Protein AF-A0A8J6YA92-F1 (afdb_monomer_lite)

pLDDT: mean 77.3, std 14.04, range [45.19, 94.75]

Secondary structure (DSSP, 8-state):
---HHHHHHHHHHHHSPPTT-S--HHHHHHHHH-S-SS--EEE--SEEEEEES-EE-SSEEEPPP--HHHHHHHTTTTSEES-HHHHHH----TTT-----HHHHHHSPPEE-SPPPHHHHHHHHHHHHSPPS--EEEEEPPPPP---S-----HHHHHHHHHT----

Structure (mmCIF, N/CA/C/O backbone):
data_AF-A0A8J6YA92-F1
#
_entry.id   AF-A0A8J6YA92-F1
#
loop_
_atom_site.group_PDB
_atom_site.id
_atom_site.type_symbol
_atom_site.label_atom_id
_atom_site.label_alt_id
_atom_site.label_comp_id
_atom_site.label_asym_id
_atom_site.label_entity_id
_atom_site.label_seq_id
_atom_site.pdbx_PDB_ins_code
_atom_site.Cartn_x
_atom_site.Cartn_y
_atom_site.Cartn_z
_atom_site.occupancy
_atom_site.B_iso_or_equiv
_atom_site.auth_seq_id
_atom_site.auth_comp_id
_atom_site.auth_asym_id
_atom_site.auth_atom_id
_atom_site.pdbx_PDB_model_num
ATOM 1 N N . VAL A 1 1 ? 24.224 -5.985 -24.216 1.00 49.81 1 VAL A N 1
ATOM 2 C CA . VAL A 1 1 ? 23.454 -4.829 -23.710 1.00 49.81 1 VAL A CA 1
ATOM 3 C C . VAL A 1 1 ? 22.036 -5.062 -24.181 1.00 49.81 1 VAL A C 1
ATOM 5 O O . VAL A 1 1 ? 21.834 -5.013 -25.389 1.00 49.81 1 VAL A O 1
ATOM 8 N N . ALA A 1 2 ? 21.135 -5.472 -23.286 1.00 57.19 2 ALA A N 1
ATOM 9 C CA . ALA A 1 2 ? 19.715 -5.589 -23.623 1.00 57.19 2 ALA A CA 1
ATOM 10 C C . ALA A 1 2 ? 19.209 -4.217 -24.084 1.00 57.19 2 ALA A C 1
ATOM 12 O O . ALA A 1 2 ? 19.719 -3.189 -23.610 1.00 57.19 2 ALA A O 1
ATOM 13 N N . ARG A 1 3 ? 18.281 -4.173 -25.043 1.00 74.38 3 ARG A N 1
ATOM 14 C CA . ARG A 1 3 ? 17.648 -2.896 -25.370 1.00 74.38 3 ARG A CA 1
ATOM 15 C C . ARG A 1 3 ? 16.793 -2.480 -24.179 1.00 74.38 3 ARG A C 1
ATOM 17 O O . ARG A 1 3 ? 16.288 -3.313 -23.439 1.00 74.38 3 ARG A O 1
ATOM 24 N N . VAL A 1 4 ? 16.668 -1.170 -23.981 1.00 67.38 4 VAL A N 1
ATOM 25 C CA . VAL A 1 4 ? 15.825 -0.612 -22.911 1.00 67.38 4 VAL A CA 1
ATOM 26 C C . VAL A 1 4 ? 14.372 -1.068 -23.068 1.00 67.38 4 VAL A C 1
ATOM 28 O O . VAL A 1 4 ? 13.695 -1.241 -22.069 1.00 67.38 4 VAL A O 1
ATOM 31 N N . GLU A 1 5 ? 13.936 -1.286 -24.309 1.00 69.00 5 GLU A N 1
ATOM 32 C CA . GLU A 1 5 ? 12.648 -1.889 -24.665 1.00 69.00 5 GLU A CA 1
ATOM 33 C C . GLU A 1 5 ? 12.523 -3.308 -24.095 1.00 69.00 5 GLU A C 1
ATOM 35 O O . GLU A 1 5 ? 11.693 -3.514 -23.222 1.00 69.00 5 GLU A O 1
ATOM 40 N N . ASP A 1 6 ? 13.439 -4.220 -24.451 1.00 75.69 6 ASP A N 1
ATOM 41 C CA . ASP A 1 6 ? 13.448 -5.599 -23.933 1.00 75.69 6 ASP A CA 1
ATOM 42 C C . ASP A 1 6 ? 13.418 -5.646 -22.390 1.00 75.69 6 ASP A C 1
ATOM 44 O O . ASP A 1 6 ? 12.681 -6.422 -21.792 1.00 75.69 6 ASP A O 1
ATOM 48 N N . ALA A 1 7 ? 14.203 -4.785 -21.732 1.00 75.00 7 ALA A N 1
ATOM 49 C CA . ALA A 1 7 ? 14.251 -4.726 -20.272 1.00 75.00 7 ALA A CA 1
ATOM 50 C C . ALA A 1 7 ? 12.969 -4.143 -19.651 1.00 75.00 7 ALA A C 1
ATOM 52 O O . ALA A 1 7 ? 12.577 -4.553 -18.562 1.00 75.00 7 ALA A O 1
ATOM 53 N N . ALA A 1 8 ? 12.324 -3.177 -20.308 1.00 72.44 8 ALA A N 1
ATOM 54 C CA . ALA A 1 8 ? 11.057 -2.620 -19.843 1.00 72.44 8 ALA A CA 1
ATOM 55 C C . ALA A 1 8 ? 9.917 -3.632 -20.005 1.00 72.44 8 ALA A C 1
ATOM 57 O O . ALA A 1 8 ? 9.098 -3.757 -19.097 1.00 72.44 8 ALA A O 1
ATOM 58 N N . ASP A 1 9 ? 9.913 -4.383 -21.106 1.00 75.19 9 ASP A N 1
ATOM 59 C CA . ASP A 1 9 ? 8.942 -5.445 -21.370 1.00 75.19 9 ASP A CA 1
ATOM 60 C C . ASP A 1 9 ? 9.066 -6.579 -20.347 1.00 75.19 9 ASP A C 1
ATOM 62 O O . ASP A 1 9 ? 8.055 -7.035 -19.819 1.00 75.19 9 ASP A O 1
ATOM 66 N N . GLU A 1 10 ? 10.288 -6.997 -19.998 1.00 80.19 10 GLU A N 1
ATOM 67 C CA . GLU A 1 10 ? 10.516 -8.010 -18.957 1.00 80.19 10 GLU A CA 1
ATOM 68 C C . GLU A 1 10 ? 9.977 -7.570 -17.586 1.00 80.19 10 GLU A C 1
ATOM 70 O O . GLU A 1 10 ? 9.350 -8.363 -16.881 1.00 80.19 10 GLU A O 1
ATOM 75 N N . VAL A 1 11 ? 10.185 -6.304 -17.205 1.00 77.69 11 VAL A N 1
ATOM 76 C CA . VAL A 1 11 ? 9.666 -5.775 -15.932 1.00 77.69 11 VAL A CA 1
ATOM 77 C C . VAL A 1 11 ? 8.147 -5.631 -15.983 1.00 77.69 11 VAL A C 1
ATOM 79 O O . VAL A 1 11 ? 7.474 -6.018 -15.031 1.00 77.69 11 VAL A O 1
ATOM 82 N N . ALA A 1 12 ? 7.590 -5.113 -17.080 1.00 74.94 12 ALA A N 1
ATOM 83 C CA . ALA A 1 12 ? 6.145 -5.006 -17.252 1.00 74.94 12 ALA A CA 1
ATOM 84 C C . ALA A 1 12 ? 5.481 -6.387 -17.182 1.00 74.94 12 ALA A C 1
ATOM 86 O O . ALA A 1 12 ? 4.493 -6.553 -16.473 1.00 74.94 12 ALA A O 1
ATOM 87 N N . PHE A 1 13 ? 6.069 -7.393 -17.832 1.00 76.94 13 PHE A N 1
ATOM 88 C CA . PHE A 1 13 ? 5.603 -8.774 -17.770 1.00 76.94 13 PHE A CA 1
ATOM 89 C C . PHE A 1 13 ? 5.623 -9.330 -16.341 1.00 76.94 13 PHE A C 1
ATOM 91 O O . PHE A 1 13 ? 4.665 -9.965 -15.926 1.00 76.94 13 PHE A O 1
ATOM 98 N N . ALA A 1 14 ? 6.667 -9.047 -15.557 1.00 78.25 14 ALA A N 1
ATOM 99 C CA . ALA A 1 14 ? 6.737 -9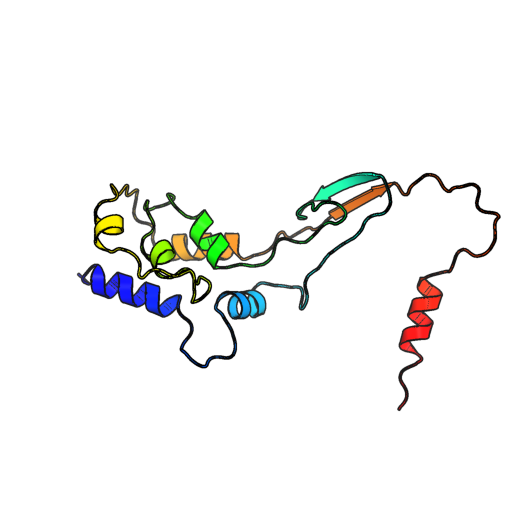.482 -14.160 1.00 78.25 14 ALA A CA 1
ATOM 100 C C . ALA A 1 14 ? 5.692 -8.810 -13.243 1.00 78.25 14 ALA A C 1
ATOM 102 O O . ALA A 1 14 ? 5.370 -9.353 -12.186 1.00 78.25 14 ALA A O 1
ATOM 103 N N . LEU A 1 15 ? 5.195 -7.626 -13.614 1.00 76.56 15 LEU A N 1
ATOM 104 C CA . LEU A 1 15 ? 4.186 -6.878 -12.856 1.00 76.56 15 LEU A CA 1
ATOM 105 C C . LEU A 1 15 ? 2.749 -7.164 -13.308 1.00 76.56 15 LEU A C 1
ATOM 107 O O . LEU A 1 15 ? 1.808 -6.895 -12.558 1.00 76.56 15 LEU A O 1
ATOM 111 N N . MET A 1 16 ? 2.571 -7.688 -14.518 1.00 75.19 16 MET A N 1
ATOM 112 C CA . MET A 1 16 ? 1.276 -8.126 -15.021 1.00 75.19 16 MET A CA 1
ATOM 113 C C . MET A 1 16 ? 0.988 -9.548 -14.546 1.00 75.19 16 MET A C 1
ATOM 115 O O . MET A 1 16 ? 1.868 -10.403 -14.502 1.00 75.19 16 MET A O 1
ATOM 119 N N . VAL A 1 17 ? -0.266 -9.798 -14.178 1.00 72.31 17 VAL A N 1
ATOM 120 C CA . VAL A 1 17 ? -0.755 -11.164 -13.989 1.00 72.31 17 VAL A CA 1
ATOM 121 C C . VAL A 1 17 ? -1.463 -11.572 -15.277 1.00 72.31 17 VAL A C 1
ATOM 123 O O . VAL A 1 17 ? -2.194 -10.759 -15.839 1.00 72.31 17 VAL A O 1
ATOM 126 N N . ASP A 1 18 ? -1.217 -12.797 -15.747 1.00 70.19 18 ASP A N 1
ATOM 127 C CA . ASP A 1 18 ? -1.786 -13.311 -16.994 1.00 70.19 18 ASP A CA 1
ATOM 128 C C . ASP A 1 18 ? -3.322 -13.221 -17.014 1.00 70.19 18 ASP A C 1
ATOM 130 O O . ASP A 1 18 ? -4.008 -13.477 -16.017 1.00 70.19 18 ASP A O 1
ATOM 134 N N . ASP A 1 19 ? -3.871 -12.908 -18.190 1.00 55.81 19 ASP A N 1
ATOM 135 C CA . ASP A 1 19 ? -5.313 -12.871 -18.414 1.00 55.81 19 ASP A CA 1
ATOM 136 C C . ASP A 1 19 ? -5.953 -14.228 -18.070 1.00 55.81 19 ASP A C 1
ATOM 138 O O . ASP A 1 19 ? -5.624 -15.268 -18.648 1.00 55.81 19 ASP A O 1
ATOM 142 N N . GLY A 1 20 ? -6.920 -14.214 -17.151 1.00 60.34 20 GLY A N 1
ATOM 143 C CA . GLY A 1 20 ? -7.648 -15.410 -16.713 1.00 60.34 20 GLY A CA 1
ATOM 144 C C . GLY A 1 20 ? -7.163 -16.021 -15.397 1.00 60.34 20 GLY A C 1
ATOM 145 O O . GLY A 1 20 ? -7.786 -16.972 -14.917 1.00 60.34 20 GLY A O 1
ATOM 146 N N . GLU A 1 21 ? -6.119 -15.468 -14.782 1.00 70.19 21 GLU A N 1
ATOM 147 C CA . GLU A 1 21 ? -5.777 -15.761 -13.391 1.00 70.19 21 GLU A CA 1
ATOM 148 C C . GLU A 1 21 ? -6.833 -15.204 -12.425 1.00 70.19 21 GLU A C 1
ATOM 150 O O . GLU A 1 21 ? -7.441 -14.155 -12.643 1.00 70.19 21 GLU A O 1
ATOM 155 N N . ALA A 1 22 ? -7.063 -15.924 -11.325 1.00 73.25 22 ALA A N 1
ATOM 156 C CA . ALA A 1 22 ? -8.083 -15.559 -10.337 1.00 73.25 22 ALA A CA 1
ATOM 157 C C . ALA A 1 22 ? -7.636 -14.445 -9.376 1.00 73.25 22 ALA A C 1
ATOM 159 O O . ALA A 1 22 ? -8.437 -13.999 -8.554 1.00 73.25 22 ALA A O 1
ATOM 160 N N . PHE A 1 23 ? -6.366 -14.038 -9.445 1.00 74.75 23 PHE A N 1
ATOM 161 C CA . PHE A 1 23 ? -5.741 -13.132 -8.490 1.00 74.75 23 PHE A CA 1
ATOM 162 C C . PHE A 1 23 ? -4.983 -12.016 -9.204 1.00 74.75 23 PHE A C 1
ATOM 164 O O . PHE A 1 23 ? -4.183 -12.256 -10.096 1.00 74.75 23 PHE A O 1
ATOM 171 N N . SER A 1 24 ? -5.179 -10.787 -8.753 1.00 81.81 24 SER A N 1
ATOM 172 C CA . SER A 1 24 ? -4.355 -9.626 -9.081 1.00 81.81 24 SER A CA 1
ATOM 173 C C . SER A 1 24 ? -2.995 -9.663 -8.368 1.00 81.81 24 SER A C 1
ATOM 175 O O . SER A 1 24 ? -2.819 -10.351 -7.359 1.00 81.81 24 SER A O 1
ATOM 177 N N . LEU A 1 25 ? -2.039 -8.838 -8.821 1.00 83.94 25 LEU A N 1
ATOM 178 C CA . LEU A 1 25 ? -0.736 -8.672 -8.157 1.00 83.94 25 LEU A CA 1
ATOM 179 C C . LEU A 1 25 ? -0.888 -8.325 -6.667 1.00 83.94 25 LEU A C 1
ATOM 181 O O . LEU A 1 25 ? -0.174 -8.863 -5.821 1.00 83.94 25 LEU A O 1
ATOM 185 N N . ASN A 1 26 ? -1.850 -7.466 -6.324 1.00 85.31 26 ASN A N 1
ATOM 186 C CA . ASN A 1 26 ? -2.120 -7.102 -4.934 1.00 85.31 26 ASN A CA 1
ATOM 187 C C . ASN A 1 26 ? -2.661 -8.285 -4.120 1.00 85.31 26 ASN A C 1
ATOM 189 O O . ASN A 1 26 ? -2.321 -8.420 -2.947 1.00 85.31 26 ASN A O 1
ATOM 193 N N . GLU A 1 27 ? -3.464 -9.166 -4.714 1.00 84.81 27 GLU A N 1
ATOM 194 C CA . GLU A 1 27 ? -3.951 -10.371 -4.034 1.00 84.81 27 GLU A CA 1
ATOM 195 C C . GLU A 1 27 ? -2.834 -11.389 -3.813 1.00 84.81 27 GLU A C 1
ATOM 197 O O . GLU A 1 27 ? -2.687 -11.878 -2.693 1.00 84.81 27 GLU A O 1
ATOM 202 N N . LEU A 1 28 ? -1.986 -11.630 -4.81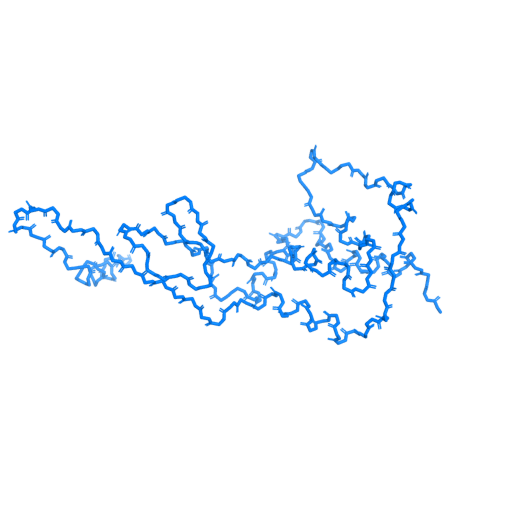9 1.00 86.88 28 LEU A N 1
ATOM 203 C CA . LEU A 1 28 ? -0.791 -12.470 -4.671 1.00 86.88 28 LEU A CA 1
ATOM 204 C C . LEU A 1 28 ? 0.138 -11.934 -3.579 1.00 86.88 28 LEU A C 1
ATOM 206 O O . LEU A 1 28 ? 0.613 -12.679 -2.725 1.00 86.88 28 LEU A O 1
ATOM 210 N N . THR A 1 29 ? 0.346 -10.621 -3.564 1.00 87.75 29 THR A N 1
ATOM 211 C CA . THR A 1 29 ? 1.200 -9.967 -2.573 1.00 87.75 29 THR A CA 1
ATOM 212 C C . THR A 1 29 ? 0.614 -10.087 -1.165 1.00 87.75 29 THR A C 1
ATOM 214 O O . THR A 1 29 ? 1.338 -10.388 -0.215 1.00 87.75 29 THR A O 1
ATOM 217 N N . ARG A 1 30 ? -0.706 -9.935 -1.012 1.00 87.94 30 ARG A N 1
ATOM 218 C CA . ARG A 1 30 ? -1.389 -10.140 0.272 1.00 87.94 30 ARG A CA 1
ATOM 219 C C . ARG A 1 30 ? -1.271 -11.578 0.767 1.00 87.94 30 ARG A C 1
ATOM 221 O O . ARG A 1 30 ? -1.055 -11.767 1.955 1.00 87.94 30 ARG A O 1
ATOM 228 N N . LEU A 1 31 ? -1.339 -12.582 -0.108 1.00 87.38 31 LEU A N 1
ATOM 229 C CA . LEU A 1 31 ? -1.160 -13.984 0.299 1.00 87.38 31 LEU A CA 1
ATOM 230 C C . LEU A 1 31 ? 0.204 -14.252 0.956 1.00 87.38 31 LEU A C 1
ATOM 232 O O . LEU A 1 31 ? 0.309 -15.156 1.782 1.00 87.38 31 LEU A O 1
ATOM 236 N N . VAL A 1 32 ? 1.234 -13.486 0.589 1.00 88.94 32 VAL A N 1
ATOM 237 C CA . VAL A 1 32 ? 2.600 -13.667 1.103 1.00 88.94 32 VAL A CA 1
ATOM 238 C C . VAL A 1 32 ? 2.893 -12.760 2.296 1.00 88.94 32 VAL A C 1
ATOM 240 O O . VAL A 1 32 ? 3.477 -13.214 3.279 1.00 88.94 32 VAL A O 1
ATOM 243 N N . TYR A 1 33 ? 2.512 -11.484 2.216 1.00 89.44 33 TYR A N 1
ATOM 244 C CA . TYR A 1 33 ? 2.955 -10.456 3.162 1.00 89.44 33 TYR A CA 1
ATOM 245 C C . TYR A 1 33 ? 1.869 -9.982 4.128 1.00 89.44 33 TYR A C 1
ATOM 247 O O . TYR A 1 33 ? 2.188 -9.295 5.098 1.00 89.44 33 TYR A O 1
ATOM 255 N N . ASP A 1 34 ? 0.598 -10.318 3.898 1.00 88.00 34 ASP A N 1
ATOM 256 C CA . ASP A 1 34 ? -0.480 -9.935 4.802 1.00 88.00 34 ASP A CA 1
ATOM 257 C C . ASP A 1 34 ? -0.670 -10.997 5.904 1.00 88.00 34 ASP A C 1
ATOM 259 O O . ASP A 1 34 ? -1.168 -12.088 5.623 1.00 88.00 34 ASP A O 1
ATOM 263 N N . PRO A 1 35 ? -0.327 -10.712 7.177 1.00 85.81 35 PRO A N 1
ATOM 264 C CA . PRO A 1 35 ? -0.539 -11.662 8.266 1.00 85.81 35 PRO A CA 1
ATOM 265 C C . PRO A 1 35 ? -2.021 -11.819 8.630 1.00 85.81 35 PRO A C 1
ATOM 267 O O . PRO A 1 35 ? -2.365 -12.700 9.419 1.00 85.81 35 PRO A O 1
ATOM 270 N N . PHE A 1 36 ? -2.904 -10.969 8.093 1.00 82.56 36 PHE A N 1
ATOM 271 C CA . PHE A 1 36 ? -4.335 -11.025 8.348 1.00 82.56 36 PHE A CA 1
ATOM 272 C C . PHE A 1 36 ? -5.087 -11.513 7.103 1.00 82.56 36 PHE A C 1
ATOM 274 O O . PHE A 1 36 ? -5.007 -10.892 6.044 1.00 82.56 36 PHE A O 1
ATOM 281 N N . PRO A 1 37 ? -5.916 -12.566 7.221 1.00 73.50 37 PRO A N 1
ATOM 282 C CA . PRO A 1 37 ? -6.683 -13.089 6.089 1.00 73.50 37 PRO A CA 1
ATOM 283 C C . PRO A 1 37 ? -7.813 -12.144 5.639 1.00 73.50 37 PRO A C 1
ATOM 285 O O . PRO A 1 37 ? -8.410 -12.341 4.583 1.00 73.50 37 PRO A O 1
ATOM 288 N N . ALA A 1 38 ? -8.125 -11.114 6.432 1.00 81.88 38 ALA A N 1
ATOM 289 C CA . ALA A 1 38 ? -9.176 -10.140 6.173 1.00 81.88 38 ALA A CA 1
ATOM 290 C C . ALA A 1 38 ? -8.735 -8.724 6.572 1.00 81.88 38 ALA A C 1
ATOM 292 O O . ALA A 1 38 ? -7.775 -8.534 7.322 1.00 81.88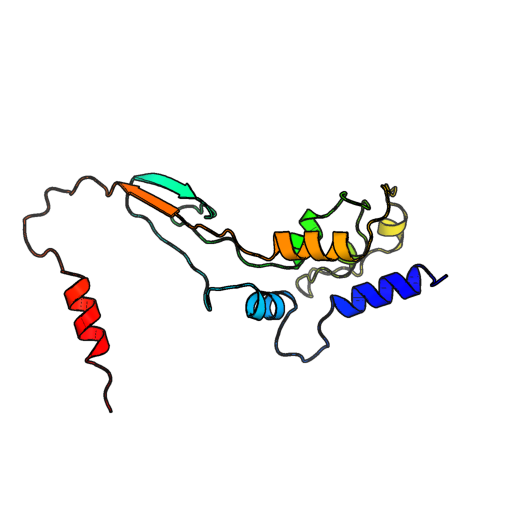 38 ALA A O 1
ATOM 293 N N . ARG A 1 39 ? -9.457 -7.713 6.073 1.00 83.44 39 ARG A N 1
ATOM 294 C CA . ARG A 1 39 ? -9.233 -6.316 6.469 1.00 83.44 39 ARG A CA 1
ATOM 295 C C . ARG A 1 39 ? -9.543 -6.132 7.955 1.00 83.44 39 ARG A C 1
ATOM 297 O O . ARG A 1 39 ? -10.559 -6.625 8.439 1.00 83.44 39 ARG A O 1
ATOM 304 N N . LEU A 1 40 ? -8.671 -5.406 8.653 1.00 86.69 40 LEU A N 1
ATOM 305 C CA . LEU A 1 40 ? -8.833 -5.068 10.065 1.00 86.69 40 LEU A CA 1
ATOM 306 C C . LEU A 1 40 ? -9.264 -3.607 10.190 1.00 86.69 40 LEU A C 1
ATOM 308 O O . LEU A 1 40 ? -8.471 -2.698 9.934 1.00 86.69 40 LEU A O 1
ATOM 312 N N . THR A 1 41 ? -10.503 -3.412 10.629 1.00 91.38 41 THR A N 1
ATOM 313 C CA . THR A 1 41 ? -11.106 -2.103 10.888 1.00 91.38 41 THR A CA 1
ATOM 314 C C . THR A 1 41 ? -11.627 -2.073 12.320 1.00 91.38 41 THR A C 1
ATOM 316 O O . THR A 1 41 ? -12.319 -2.994 12.747 1.00 91.38 41 THR A O 1
ATOM 319 N N . ILE A 1 42 ? -11.299 -1.019 13.063 1.00 91.69 42 ILE A N 1
ATOM 320 C CA . ILE A 1 42 ? -11.696 -0.837 14.459 1.00 91.69 42 ILE A CA 1
ATOM 321 C C . ILE A 1 42 ? -12.498 0.456 14.565 1.00 91.69 42 ILE A C 1
ATOM 323 O O . ILE A 1 42 ? -11.964 1.542 14.348 1.00 91.69 42 ILE A O 1
ATOM 327 N N . ALA A 1 43 ? -13.776 0.341 14.914 1.00 92.81 43 ALA A N 1
ATOM 328 C CA . ALA A 1 43 ? -14.582 1.481 15.329 1.00 92.81 43 ALA A CA 1
ATOM 329 C C . ALA A 1 43 ? -14.355 1.732 16.824 1.00 92.81 43 ALA A C 1
ATOM 331 O O . ALA A 1 43 ? -14.364 0.791 17.621 1.00 92.81 43 ALA A O 1
ATOM 332 N N . VAL A 1 44 ? -14.134 2.990 17.202 1.00 89.19 44 VAL A N 1
ATOM 333 C CA . VAL A 1 44 ? -13.893 3.370 18.597 1.00 89.19 44 VAL A CA 1
ATOM 334 C C . VAL A 1 44 ? -14.965 4.340 19.052 1.00 89.19 44 VAL A C 1
ATOM 336 O O . VAL A 1 44 ? -15.059 5.458 18.555 1.00 89.19 44 VAL A O 1
ATOM 339 N N . GLU A 1 45 ? -15.716 3.938 20.070 1.00 86.94 45 GLU A N 1
ATOM 340 C CA . GLU A 1 45 ? -16.583 4.846 20.807 1.00 86.94 45 GLU A CA 1
ATOM 341 C C . GLU A 1 45 ? -15.785 5.506 21.936 1.00 86.94 45 GLU A C 1
ATOM 343 O O . GLU A 1 45 ? -15.375 4.860 22.906 1.00 86.94 45 GLU A O 1
ATOM 348 N N . GLY A 1 46 ? -15.544 6.812 21.811 1.00 87.12 46 GLY A N 1
ATOM 349 C CA . GLY A 1 46 ? -14.849 7.609 22.818 1.00 87.12 46 GLY A CA 1
ATOM 350 C C . GLY A 1 46 ? -13.679 8.411 22.260 1.00 87.12 46 GLY A C 1
ATOM 351 O O . GLY A 1 46 ? -13.577 8.666 21.064 1.00 87.12 46 GLY A O 1
ATOM 352 N N . GLN A 1 47 ? -12.796 8.856 23.151 1.00 90.62 47 GLN A N 1
ATOM 353 C CA . GLN A 1 47 ? -11.642 9.667 22.780 1.00 90.62 47 GLN A CA 1
ATOM 354 C C . GLN A 1 47 ? -10.420 8.780 22.551 1.00 90.62 47 GLN A C 1
ATOM 356 O O . GLN A 1 47 ? -9.910 8.161 23.486 1.00 90.62 47 GLN A O 1
ATOM 361 N N . VAL A 1 48 ? -9.897 8.778 21.331 1.00 92.88 48 VAL A N 1
ATOM 362 C CA . VAL A 1 48 ? -8.636 8.102 21.005 1.00 92.88 48 VAL A CA 1
ATOM 363 C C . VAL A 1 48 ? -7.473 8.880 21.620 1.00 92.88 48 VAL A C 1
ATOM 365 O O . VAL A 1 48 ? -7.370 10.096 21.467 1.00 92.88 48 VAL A O 1
ATOM 368 N N . LEU A 1 49 ? -6.624 8.172 22.361 1.00 94.00 49 LEU A N 1
ATOM 369 C CA . LEU A 1 49 ? -5.448 8.708 23.048 1.00 94.00 49 LEU A CA 1
ATOM 370 C C . LEU A 1 49 ? -4.153 8.390 22.290 1.00 94.00 49 LEU A C 1
ATOM 372 O O . LEU A 1 49 ? -3.212 9.175 22.343 1.00 94.00 49 LEU A O 1
ATOM 376 N N . GLU A 1 50 ? -4.104 7.249 21.601 1.00 94.31 50 GLU A N 1
ATOM 377 C CA . GLU A 1 50 ? -2.942 6.789 20.837 1.00 94.31 50 GLU A CA 1
ATOM 378 C C . GLU A 1 50 ? -3.408 5.872 19.699 1.00 94.31 50 GLU A C 1
ATOM 380 O O . GLU A 1 50 ? -4.234 4.989 19.927 1.00 94.31 50 GLU A O 1
ATOM 385 N N . ALA A 1 51 ? -2.865 6.063 18.497 1.00 93.88 51 ALA A N 1
ATOM 386 C CA . ALA A 1 51 ? -3.046 5.172 17.355 1.00 93.88 51 ALA A CA 1
ATOM 387 C C . ALA A 1 51 ? -1.699 5.024 16.630 1.00 93.88 51 ALA A C 1
ATOM 389 O O . ALA A 1 51 ? -1.163 5.999 16.107 1.00 93.88 51 ALA A O 1
ATOM 390 N N . VAL A 1 52 ? -1.142 3.814 16.633 1.00 93.75 52 VAL A N 1
ATOM 391 C CA . VAL A 1 52 ? 0.138 3.455 16.007 1.00 93.75 52 VAL A CA 1
ATOM 392 C C . VAL A 1 52 ? -0.121 2.366 14.977 1.00 93.75 52 VAL A C 1
ATOM 394 O O . VAL A 1 52 ? -0.776 1.370 15.288 1.00 93.75 52 VAL A O 1
ATOM 397 N N . GLY A 1 53 ? 0.380 2.569 13.757 1.00 88.81 53 GLY A N 1
ATOM 398 C CA . GLY A 1 53 ? 0.236 1.614 12.655 1.00 88.81 53 GLY A CA 1
ATOM 399 C C . GLY A 1 53 ? -1.166 1.557 12.030 1.00 88.81 53 GLY A C 1
ATOM 400 O O . GLY A 1 53 ? -1.428 0.678 11.218 1.00 88.81 53 GLY A O 1
ATOM 401 N N . PHE A 1 54 ? -2.066 2.484 12.380 1.00 91.44 54 PHE A N 1
ATOM 402 C CA . PHE A 1 54 ? -3.411 2.590 11.806 1.00 91.44 54 PHE A CA 1
ATOM 403 C C . PHE A 1 54 ? -3.578 3.867 10.975 1.00 91.44 54 PHE A C 1
ATOM 405 O O . PHE A 1 54 ? -3.096 4.936 11.349 1.00 91.44 54 PHE A O 1
ATOM 412 N N . LEU A 1 55 ? -4.334 3.765 9.885 1.00 90.19 55 LEU A N 1
ATOM 413 C CA . LEU A 1 55 ? -4.903 4.885 9.146 1.00 90.19 55 LEU A CA 1
ATOM 414 C C . LEU A 1 55 ? -6.203 5.318 9.829 1.00 90.19 55 LEU A C 1
ATOM 416 O O . LEU A 1 55 ? -7.096 4.501 10.055 1.00 90.19 55 LEU A O 1
ATOM 420 N N . ALA A 1 56 ? -6.312 6.603 10.162 1.00 90.44 56 ALA A N 1
ATOM 421 C CA . ALA A 1 56 ? -7.527 7.167 10.739 1.00 90.44 56 ALA A CA 1
ATOM 422 C C . ALA A 1 56 ? -8.534 7.525 9.632 1.00 90.44 56 ALA A C 1
ATOM 424 O O . ALA A 1 56 ? -8.225 8.311 8.734 1.00 90.44 56 ALA A O 1
ATOM 425 N N . GLY A 1 57 ? -9.732 6.952 9.712 1.00 86.12 57 GLY A N 1
ATOM 426 C CA . GLY A 1 57 ? -10.921 7.354 8.963 1.00 86.12 57 GLY A CA 1
ATOM 427 C C . GLY A 1 57 ? -11.779 8.349 9.752 1.00 86.12 57 GLY A C 1
ATOM 428 O O . GLY A 1 57 ? -11.356 8.874 10.779 1.00 86.12 57 GLY A O 1
ATOM 429 N N . ALA A 1 58 ? -13.003 8.604 9.276 1.00 80.62 58 ALA A N 1
ATOM 430 C CA . ALA A 1 58 ? -13.939 9.503 9.961 1.00 80.62 58 ALA A CA 1
ATOM 431 C C . ALA A 1 58 ? -14.320 8.986 11.362 1.00 80.62 58 ALA A C 1
ATOM 433 O O . ALA A 1 58 ? -14.212 9.732 12.328 1.00 80.62 58 ALA A O 1
ATOM 434 N N . ASP A 1 59 ? -14.682 7.701 11.461 1.00 84.56 59 ASP A N 1
ATOM 435 C CA . ASP A 1 59 ? -15.158 7.061 12.701 1.00 84.56 59 ASP A CA 1
ATOM 436 C C . ASP A 1 59 ? -14.491 5.694 12.967 1.00 84.56 59 ASP A C 1
ATOM 438 O O . ASP A 1 59 ? -14.948 4.897 13.788 1.00 84.56 59 ASP A O 1
ATOM 442 N N . PHE A 1 60 ? -13.415 5.379 12.243 1.00 91.94 60 PHE A N 1
ATOM 443 C CA . PHE A 1 60 ? -12.740 4.086 12.329 1.00 91.94 60 PHE A CA 1
ATOM 444 C C . PHE A 1 60 ? -11.230 4.210 12.148 1.00 91.94 60 PHE A C 1
ATOM 446 O O . PHE A 1 60 ? -10.726 5.194 11.612 1.00 91.94 60 PHE A O 1
ATOM 453 N N . PHE A 1 61 ? -10.519 3.169 12.560 1.00 93.94 61 PHE A N 1
ATOM 454 C CA . PHE A 1 61 ? -9.092 2.977 12.346 1.00 93.94 61 PHE A CA 1
ATOM 455 C C . PHE A 1 61 ? -8.894 1.721 11.514 1.00 93.94 61 PHE A C 1
ATOM 457 O O . PHE A 1 61 ? -9.417 0.662 11.856 1.00 93.94 61 PHE A O 1
ATOM 464 N N . GLU A 1 62 ? -8.157 1.828 10.419 1.00 91.94 62 GLU A N 1
ATOM 465 C CA . GLU A 1 62 ? -7.898 0.710 9.516 1.00 91.94 62 GLU A CA 1
ATOM 466 C C . GLU A 1 62 ? -6.400 0.443 9.440 1.00 91.94 62 GLU A C 1
ATOM 468 O O . GLU A 1 62 ? -5.588 1.366 9.406 1.00 91.94 62 GLU A O 1
ATOM 473 N N . ARG A 1 63 ? -6.008 -0.828 9.435 1.00 89.25 63 ARG A N 1
ATOM 474 C CA . ARG A 1 63 ? -4.614 -1.178 9.159 1.00 89.25 63 ARG A CA 1
ATOM 475 C C . ARG A 1 63 ? -4.292 -0.842 7.692 1.00 89.25 63 ARG A C 1
ATOM 477 O O . ARG A 1 63 ? -5.087 -1.214 6.828 1.00 89.25 63 ARG A O 1
ATOM 484 N N . PRO A 1 64 ? -3.138 -0.219 7.382 1.00 87.50 64 PRO A N 1
ATOM 485 C CA . PRO A 1 64 ? -2.701 -0.038 6.004 1.00 87.50 64 PRO A CA 1
ATOM 486 C C . PRO A 1 64 ? -2.769 -1.359 5.216 1.00 87.50 64 PRO A C 1
ATOM 488 O O . PRO A 1 64 ? -2.293 -2.386 5.713 1.00 87.50 64 PRO A O 1
ATOM 491 N N . PRO A 1 65 ? -3.370 -1.369 4.015 1.00 84.44 65 PRO A N 1
ATOM 492 C CA . PRO A 1 65 ? -3.383 -2.560 3.181 1.00 84.44 65 PRO A CA 1
ATOM 493 C C . PRO A 1 65 ? -1.979 -2.840 2.633 1.00 84.44 65 PRO A C 1
ATOM 495 O O . PRO A 1 65 ? -1.240 -1.914 2.300 1.00 84.44 65 PRO A O 1
ATOM 498 N N . VAL A 1 66 ? -1.642 -4.121 2.477 1.00 88.81 66 VAL A N 1
ATOM 499 C CA . VAL A 1 66 ? -0.491 -4.532 1.661 1.00 88.81 66 VAL A CA 1
ATOM 500 C C . VAL A 1 66 ? -0.866 -4.320 0.191 1.00 88.81 66 VAL A C 1
ATOM 502 O O . VAL A 1 66 ? -1.797 -4.955 -0.309 1.00 88.81 66 VAL A O 1
ATOM 505 N N . ASP A 1 67 ? -0.174 -3.399 -0.479 1.00 87.94 67 ASP A N 1
ATOM 506 C CA . ASP A 1 67 ? -0.483 -2.951 -1.841 1.00 87.94 67 ASP A CA 1
ATOM 507 C C . ASP A 1 67 ? 0.816 -2.715 -2.627 1.00 87.94 67 ASP A C 1
ATOM 509 O O . ASP A 1 67 ? 1.538 -1.742 -2.389 1.00 87.94 67 ASP A O 1
ATOM 513 N N . ALA A 1 68 ? 1.109 -3.614 -3.567 1.00 87.94 68 ALA A N 1
ATOM 514 C CA . ALA A 1 68 ? 2.329 -3.585 -4.365 1.00 87.94 68 ALA A CA 1
ATOM 515 C C . ALA A 1 68 ? 2.413 -2.330 -5.241 1.00 87.94 68 ALA A C 1
ATOM 517 O O . ALA A 1 68 ? 3.483 -1.733 -5.361 1.00 87.94 68 ALA A O 1
ATOM 518 N N . TRP A 1 69 ? 1.287 -1.868 -5.789 1.00 87.00 69 TRP A N 1
ATOM 519 C CA . TRP A 1 69 ? 1.253 -0.665 -6.621 1.00 87.00 69 TRP A CA 1
ATOM 520 C C . TRP A 1 69 ? 1.547 0.597 -5.817 1.00 87.00 69 TRP A C 1
ATOM 522 O O . TRP A 1 69 ? 2.254 1.485 -6.296 1.00 87.00 69 TRP A O 1
ATOM 532 N N . ASN A 1 70 ? 1.051 0.682 -4.580 1.00 85.81 70 ASN A N 1
ATOM 533 C CA . ASN A 1 70 ? 1.403 1.795 -3.695 1.00 85.81 70 ASN A CA 1
ATOM 534 C C . ASN A 1 70 ? 2.884 1.766 -3.303 1.00 85.81 70 ASN A C 1
ATOM 536 O O . ASN A 1 70 ? 3.507 2.829 -3.271 1.00 85.81 70 ASN A O 1
ATOM 540 N N . VAL A 1 71 ? 3.458 0.583 -3.057 1.00 90.00 71 VAL A N 1
ATOM 541 C CA . VAL A 1 71 ? 4.896 0.440 -2.779 1.00 90.00 71 VAL A CA 1
ATOM 542 C C . VAL A 1 71 ? 5.726 0.908 -3.967 1.00 90.00 71 VAL A C 1
ATOM 544 O O . VAL A 1 71 ? 6.567 1.789 -3.795 1.00 90.00 71 VAL A O 1
ATOM 547 N N . LEU A 1 72 ? 5.454 0.417 -5.176 1.00 88.75 72 LEU A N 1
ATOM 548 C CA . LEU A 1 72 ? 6.161 0.850 -6.385 1.00 88.75 72 LEU A CA 1
ATOM 549 C C . LEU A 1 72 ? 6.055 2.367 -6.590 1.00 88.75 72 LEU A C 1
ATOM 551 O O . LEU A 1 72 ? 7.064 3.043 -6.782 1.00 88.75 72 LEU A O 1
ATOM 555 N N . ARG A 1 73 ? 4.855 2.938 -6.420 1.00 86.69 73 ARG A N 1
ATOM 556 C CA . ARG A 1 73 ? 4.644 4.390 -6.519 1.00 86.69 73 ARG A CA 1
ATOM 557 C C . ARG A 1 73 ? 5.420 5.178 -5.462 1.00 86.69 73 ARG A C 1
ATOM 559 O O . ARG A 1 73 ? 5.854 6.291 -5.734 1.00 86.69 73 ARG A O 1
ATOM 566 N N . SER A 1 74 ? 5.603 4.628 -4.263 1.00 88.06 74 SER A N 1
ATOM 567 C CA . SER A 1 74 ? 6.383 5.275 -3.199 1.00 88.06 74 SER A CA 1
ATOM 568 C C . SER A 1 74 ? 7.892 5.311 -3.478 1.00 88.06 74 SER A C 1
ATOM 570 O O . SER A 1 74 ? 8.599 6.126 -2.887 1.00 88.06 74 SER A O 1
ATOM 572 N N . LEU A 1 75 ? 8.382 4.458 -4.387 1.00 89.75 75 LEU A N 1
ATOM 573 C CA . LEU A 1 75 ? 9.782 4.421 -4.823 1.00 89.75 75 LEU A CA 1
ATOM 574 C C . LEU A 1 75 ? 10.076 5.403 -5.973 1.00 89.75 75 LEU A C 1
ATOM 576 O O . LEU A 1 75 ? 11.239 5.570 -6.353 1.00 89.75 75 LEU A O 1
ATOM 580 N N . GLU A 1 76 ? 9.052 6.085 -6.496 1.00 86.88 76 GLU A N 1
ATOM 581 C CA . GLU A 1 76 ? 9.178 7.128 -7.516 1.00 86.88 76 GLU A CA 1
ATOM 582 C C . GLU A 1 76 ? 10.221 8.183 -7.109 1.00 86.88 76 GLU A C 1
ATOM 584 O O . GLU A 1 76 ? 10.188 8.754 -6.016 1.00 86.88 76 GLU A O 1
ATOM 589 N N . GLY A 1 77 ? 11.175 8.450 -8.002 1.00 85.88 77 GLY A N 1
ATOM 590 C CA . GLY A 1 77 ? 12.245 9.419 -7.766 1.00 85.88 77 GLY A CA 1
ATOM 591 C C . GLY A 1 77 ? 13.385 8.955 -6.869 1.00 85.88 77 GLY A C 1
ATOM 592 O O . GLY A 1 77 ? 14.333 9.722 -6.691 1.00 85.88 77 GLY A O 1
ATOM 593 N N . ARG A 1 78 ? 13.368 7.712 -6.373 1.00 88.56 78 ARG A N 1
ATOM 594 C CA . ARG A 1 78 ? 14.504 7.135 -5.638 1.00 88.56 78 ARG A CA 1
ATOM 595 C C . ARG A 1 78 ? 15.710 6.872 -6.544 1.00 88.56 78 ARG A C 1
ATOM 597 O O . ARG A 1 78 ? 16.829 7.230 -6.188 1.00 88.56 78 ARG A O 1
ATOM 604 N N . TRP A 1 79 ? 15.477 6.292 -7.722 1.00 88.94 79 TRP A N 1
ATOM 605 C CA . TRP A 1 79 ? 16.537 5.969 -8.693 1.00 88.94 79 TRP A CA 1
ATOM 606 C C . TRP A 1 79 ? 16.294 6.583 -10.066 1.00 88.94 79 TRP A C 1
ATOM 608 O O . TRP A 1 79 ? 17.234 7.039 -10.722 1.00 88.94 79 TRP A O 1
ATOM 618 N N . ILE A 1 80 ? 15.029 6.634 -10.476 1.00 85.75 80 ILE A N 1
ATOM 619 C CA . ILE A 1 80 ? 14.576 7.254 -11.713 1.00 85.75 80 ILE A CA 1
ATOM 620 C C . ILE A 1 80 ? 13.298 8.050 -11.444 1.00 85.75 80 ILE A C 1
ATOM 622 O O . ILE A 1 80 ? 12.504 7.682 -10.582 1.00 85.75 80 ILE A O 1
ATOM 626 N N . SER A 1 81 ? 13.127 9.162 -12.154 1.00 85.31 81 SER A N 1
ATOM 627 C CA . SER A 1 81 ? 11.860 9.891 -12.223 1.00 85.31 81 SER A CA 1
ATOM 628 C C . SER A 1 81 ? 11.664 10.479 -13.624 1.00 85.31 81 SER A C 1
ATOM 630 O O . SER A 1 81 ? 12.592 11.142 -14.114 1.00 85.31 81 SER A O 1
ATOM 632 N N . PRO A 1 82 ? 10.503 10.277 -14.274 1.00 78.88 82 PRO A N 1
ATOM 633 C CA . PRO A 1 82 ? 9.410 9.391 -13.854 1.00 78.88 82 PRO A CA 1
ATOM 634 C C . PRO A 1 82 ? 9.761 7.898 -13.985 1.00 78.88 82 PRO A C 1
ATOM 636 O O . PRO A 1 82 ? 10.499 7.523 -14.902 1.00 78.88 82 PRO A O 1
ATOM 639 N N . ASP A 1 83 ? 9.209 7.046 -13.120 1.00 79.12 83 ASP A N 1
ATOM 640 C CA . ASP A 1 83 ? 9.148 5.597 -13.325 1.00 79.12 83 ASP A CA 1
ATOM 641 C C . ASP A 1 83 ? 8.061 5.255 -14.351 1.00 79.12 83 ASP A C 1
ATOM 643 O O . ASP A 1 83 ? 6.858 5.237 -14.080 1.00 79.12 83 ASP A O 1
ATOM 647 N N . LEU A 1 84 ? 8.516 4.989 -15.573 1.00 73.25 84 LEU A N 1
ATOM 648 C CA . LEU A 1 84 ? 7.646 4.698 -16.705 1.00 73.25 84 LEU A CA 1
ATOM 649 C C . LEU A 1 84 ? 7.008 3.312 -16.629 1.00 73.25 84 LEU A C 1
ATOM 651 O O . LEU A 1 84 ? 5.938 3.132 -17.203 1.00 73.25 84 LEU A O 1
ATOM 655 N N . VAL A 1 85 ? 7.632 2.354 -15.940 1.00 74.44 85 VAL A N 1
ATOM 656 C CA . VAL A 1 85 ? 7.092 0.993 -15.844 1.00 74.44 85 VAL A CA 1
ATOM 657 C C . VAL A 1 85 ? 5.888 1.003 -14.916 1.00 74.44 85 VAL A C 1
ATOM 659 O O . VAL A 1 85 ? 4.807 0.584 -15.317 1.00 74.44 85 VAL A O 1
ATOM 662 N N . THR A 1 86 ? 6.022 1.598 -13.730 1.00 74.00 86 THR A N 1
ATOM 663 C CA . THR A 1 86 ? 4.882 1.768 -12.821 1.00 74.00 86 THR A CA 1
ATOM 664 C C . THR A 1 86 ? 3.789 2.637 -13.451 1.00 74.00 86 THR A C 1
ATOM 666 O O . THR A 1 86 ? 2.608 2.311 -13.333 1.00 74.00 86 THR A O 1
ATOM 669 N N . ALA A 1 87 ? 4.150 3.706 -14.170 1.00 71.00 87 ALA A N 1
ATOM 670 C CA . ALA A 1 87 ? 3.174 4.564 -14.846 1.00 71.00 87 ALA A CA 1
ATOM 671 C C . ALA A 1 87 ? 2.398 3.850 -15.970 1.00 71.00 87 ALA A C 1
ATOM 673 O O . ALA A 1 87 ? 1.220 4.145 -16.157 1.00 71.00 87 ALA A O 1
ATOM 674 N N . ALA A 1 88 ? 3.034 2.934 -16.706 1.00 69.69 88 ALA A N 1
ATOM 675 C CA . ALA A 1 88 ? 2.398 2.189 -17.794 1.00 69.69 88 ALA A CA 1
ATOM 676 C C . ALA A 1 88 ? 1.636 0.945 -17.309 1.00 69.69 88 ALA A C 1
ATOM 678 O O . ALA A 1 88 ? 0.612 0.603 -17.890 1.00 69.69 88 ALA A O 1
ATOM 679 N N . ALA A 1 89 ? 2.124 0.278 -16.258 1.00 70.50 89 ALA A N 1
ATOM 680 C CA . ALA A 1 89 ? 1.601 -1.010 -15.804 1.00 70.50 89 ALA A CA 1
ATOM 681 C C . ALA A 1 89 ? 0.554 -0.908 -14.682 1.00 70.50 89 ALA A C 1
ATOM 683 O O . ALA A 1 89 ? -0.118 -1.898 -14.406 1.00 70.50 89 ALA A O 1
ATOM 684 N N . THR A 1 90 ? 0.398 0.252 -14.022 1.00 67.62 90 THR A N 1
ATOM 685 C CA . THR A 1 90 ? -0.595 0.404 -12.941 1.00 67.62 90 THR A CA 1
ATOM 686 C C . THR A 1 90 ? -2.011 0.116 -13.475 1.00 67.62 90 THR A C 1
ATOM 688 O O . THR A 1 90 ? -2.468 0.839 -14.366 1.00 67.62 90 THR A O 1
ATOM 691 N N . PRO A 1 91 ? -2.738 -0.872 -12.915 1.00 63.53 91 PRO A N 1
ATOM 692 C CA . PRO A 1 91 ? -4.102 -1.178 -13.316 1.00 63.53 91 PRO A CA 1
ATOM 693 C C . PRO A 1 91 ? -5.026 -0.009 -12.974 1.00 63.53 91 PRO A C 1
ATOM 695 O O . PRO A 1 91 ? -5.031 0.485 -11.841 1.00 63.53 91 PRO A O 1
ATOM 698 N N . GLY A 1 92 ? -5.819 0.427 -13.948 1.00 61.25 92 GLY A N 1
ATOM 699 C CA . GLY A 1 92 ? -6.963 1.316 -13.752 1.00 61.25 92 GLY A CA 1
ATOM 700 C C . GLY A 1 92 ? -8.273 0.575 -14.038 1.00 61.25 92 GLY A C 1
ATOM 701 O O . GLY A 1 92 ? -8.237 -0.531 -14.567 1.00 61.25 92 GLY A O 1
ATOM 702 N N . PRO A 1 93 ? -9.440 1.151 -13.703 1.00 54.06 93 PRO A N 1
ATOM 703 C CA . PRO A 1 93 ? -10.708 0.694 -14.276 1.00 54.06 93 PRO A CA 1
ATOM 704 C C . PRO A 1 93 ? -10.619 0.707 -15.814 1.00 54.06 93 PRO A C 1
ATOM 706 O O . PRO A 1 93 ? -10.081 1.674 -16.358 1.00 54.06 93 PRO A O 1
ATOM 709 N N . ASP A 1 94 ? -11.159 -0.309 -16.500 1.00 48.75 94 ASP A N 1
ATOM 710 C CA . ASP A 1 94 ? -11.112 -0.454 -17.974 1.00 48.75 94 ASP A CA 1
ATOM 711 C C . ASP A 1 94 ? -11.595 0.808 -18.720 1.00 48.75 94 ASP A C 1
ATOM 713 O O . ASP A 1 94 ? -11.122 1.156 -19.799 1.00 48.75 94 ASP A O 1
ATOM 7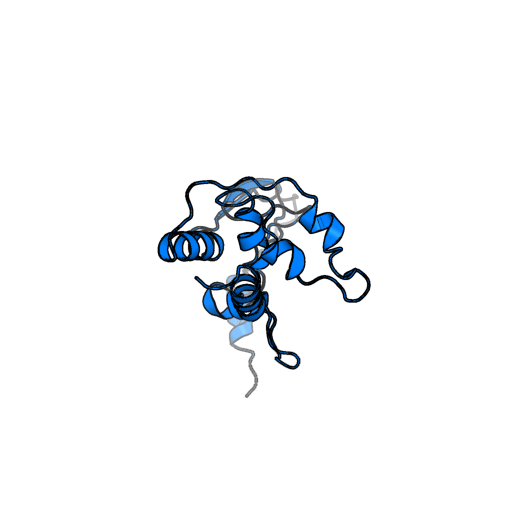17 N N . ASP A 1 95 ? -12.529 1.540 -18.119 1.00 49.31 95 ASP A N 1
ATOM 718 C CA . ASP A 1 95 ? -13.135 2.776 -18.613 1.00 49.31 95 ASP A CA 1
ATOM 719 C C . ASP A 1 95 ? -12.304 4.051 -18.335 1.00 49.31 95 ASP A C 1
ATOM 721 O O . ASP A 1 95 ? -12.672 5.146 -18.771 1.00 49.31 95 ASP A O 1
ATOM 725 N N . VAL A 1 96 ? -11.165 3.928 -17.643 1.00 49.19 96 VAL A N 1
ATOM 726 C CA . VAL A 1 96 ? -10.283 5.033 -17.214 1.00 49.19 96 VAL A CA 1
ATOM 727 C C . VAL A 1 96 ? -8.813 4.777 -17.562 1.00 49.19 96 VAL A C 1
ATOM 729 O O . VAL A 1 96 ? -7.958 5.583 -17.200 1.00 49.19 96 VAL A O 1
ATOM 732 N N . GLN A 1 97 ? -8.488 3.709 -18.290 1.00 48.84 97 GLN A N 1
ATOM 733 C CA . GLN A 1 97 ? -7.127 3.469 -18.762 1.00 48.84 97 GLN A CA 1
ATOM 734 C C . GLN A 1 97 ? -7.005 3.963 -20.214 1.00 48.84 97 GLN A C 1
ATOM 736 O O . GLN A 1 97 ? -7.199 3.187 -21.148 1.00 48.84 97 GLN A O 1
ATOM 741 N N . PRO A 1 98 ? -6.745 5.266 -20.469 1.00 49.62 98 PRO A N 1
ATOM 742 C CA . PRO A 1 98 ? -6.245 5.626 -21.782 1.00 49.62 98 PRO A CA 1
ATOM 743 C C . PRO A 1 98 ? -4.945 4.849 -21.977 1.00 49.62 98 PRO A C 1
ATOM 745 O O . PRO A 1 98 ? -4.127 4.799 -21.053 1.00 49.62 98 PRO A O 1
ATOM 748 N N . ASP A 1 99 ? -4.756 4.266 -23.164 1.00 55.09 99 ASP A N 1
ATOM 749 C CA . ASP A 1 99 ? -3.439 3.779 -23.565 1.00 55.09 99 ASP A CA 1
ATOM 750 C C . ASP A 1 99 ? -2.416 4.853 -23.176 1.00 55.09 99 ASP A C 1
ATOM 752 O O . ASP A 1 99 ? -2.625 6.031 -23.515 1.00 55.09 99 ASP A O 1
ATOM 756 N N . PRO A 1 100 ? -1.368 4.507 -22.409 1.00 58.22 100 PRO A N 1
ATOM 757 C CA . PRO A 1 100 ? -0.404 5.493 -21.962 1.00 58.22 100 PRO A CA 1
ATOM 758 C C . PRO A 1 100 ? 0.122 6.233 -23.192 1.00 58.22 100 PRO A C 1
ATOM 760 O O . PRO A 1 100 ? 0.678 5.618 -24.102 1.00 58.22 100 PRO A O 1
ATOM 763 N N . ASP A 1 101 ? -0.081 7.555 -23.250 1.00 69.19 101 ASP A N 1
ATOM 764 C CA . ASP A 1 101 ? 0.403 8.354 -24.375 1.00 69.19 101 ASP A CA 1
ATOM 765 C C . ASP A 1 101 ? 1.935 8.340 -24.340 1.00 69.19 101 ASP A C 1
ATOM 767 O O . ASP A 1 101 ? 2.593 9.074 -23.596 1.00 69.19 101 ASP A O 1
ATOM 771 N N . VAL A 1 102 ? 2.499 7.446 -25.150 1.00 65.75 102 VAL A N 1
ATOM 772 C CA . VAL A 1 102 ? 3.933 7.173 -25.223 1.00 65.75 102 VAL A CA 1
ATOM 773 C C . VAL A 1 102 ? 4.707 8.439 -25.579 1.00 65.75 102 VAL A C 1
ATOM 775 O O . VAL A 1 102 ? 5.824 8.627 -25.096 1.00 65.75 102 VAL A O 1
ATOM 778 N N . LEU A 1 103 ? 4.127 9.338 -26.381 1.00 69.94 103 LEU A N 1
ATOM 779 C CA . LEU A 1 103 ? 4.773 10.596 -26.753 1.00 69.94 103 LEU A CA 1
ATOM 780 C C . LEU A 1 103 ? 4.802 11.566 -25.573 1.00 69.94 103 LEU A C 1
ATOM 782 O O . LEU A 1 103 ? 5.825 12.217 -25.347 1.00 69.94 103 LEU A O 1
ATOM 786 N N . VAL A 1 104 ? 3.726 11.621 -24.787 1.00 73.44 104 VAL A N 1
ATOM 787 C CA . VAL A 1 104 ? 3.696 12.394 -23.540 1.00 73.44 104 VAL A CA 1
ATOM 788 C C . VAL A 1 104 ? 4.719 11.838 -22.555 1.00 73.44 104 VAL A C 1
ATOM 790 O O . VAL A 1 104 ? 5.568 12.602 -22.100 1.00 73.44 104 VAL A O 1
ATOM 793 N N . LEU A 1 105 ? 4.734 10.528 -22.296 1.00 69.62 105 LEU A N 1
ATOM 794 C CA . LEU A 1 105 ? 5.695 9.890 -21.385 1.00 69.62 105 LEU A CA 1
ATOM 795 C C . LEU A 1 105 ? 7.153 10.071 -21.836 1.00 69.62 105 LEU A C 1
ATOM 797 O O . LEU A 1 105 ? 8.033 10.344 -21.017 1.00 69.62 105 LEU A O 1
ATOM 801 N N . ALA A 1 106 ? 7.420 9.974 -23.140 1.00 71.88 106 ALA A N 1
ATOM 802 C CA . ALA A 1 106 ? 8.750 10.194 -23.707 1.00 71.88 106 ALA A CA 1
ATOM 803 C C . ALA A 1 106 ? 9.213 11.658 -23.614 1.00 71.88 106 ALA A C 1
ATOM 805 O O . ALA A 1 106 ? 10.418 11.913 -23.594 1.00 71.88 106 ALA A O 1
ATOM 806 N N . SER A 1 107 ? 8.280 12.613 -23.547 1.00 79.25 107 SER A N 1
ATOM 807 C CA . SER A 1 107 ? 8.586 14.043 -23.430 1.00 79.25 107 SER A CA 1
ATOM 808 C C . SER A 1 107 ? 8.938 14.494 -22.006 1.00 79.25 107 SER A C 1
ATOM 810 O O . SER A 1 107 ? 9.449 15.604 -21.830 1.00 79.25 107 SER A O 1
ATOM 812 N N . ILE A 1 108 ? 8.705 13.654 -20.989 1.00 79.56 108 ILE A N 1
ATOM 813 C CA . ILE A 1 108 ? 8.976 13.999 -19.589 1.00 79.56 108 ILE A CA 1
ATOM 814 C C . ILE A 1 108 ? 10.496 13.982 -19.333 1.00 79.56 108 ILE A C 1
ATOM 816 O O . ILE A 1 108 ? 11.149 12.958 -19.563 1.00 79.56 108 ILE A O 1
ATOM 820 N N . PRO A 1 109 ? 11.094 15.085 -18.830 1.00 79.81 109 PRO A N 1
ATOM 821 C CA . PRO A 1 109 ? 12.514 15.125 -18.498 1.00 79.81 109 PRO A CA 1
ATOM 822 C C . PRO A 1 109 ? 12.879 14.078 -17.444 1.00 79.81 109 PRO A C 1
ATOM 824 O O . PRO A 1 109 ? 12.367 14.113 -16.326 1.00 79.81 109 PRO A O 1
ATOM 827 N N . ARG A 1 110 ? 13.807 13.179 -17.786 1.00 81.12 110 ARG A N 1
ATOM 828 C CA . ARG A 1 110 ? 14.231 12.097 -16.892 1.00 81.12 110 ARG A CA 1
ATOM 829 C C . ARG A 1 110 ? 15.343 12.550 -15.961 1.00 81.12 110 ARG A C 1
ATOM 831 O O . ARG A 1 110 ? 16.325 13.156 -16.394 1.00 81.12 110 ARG A O 1
ATOM 838 N N . ARG A 1 111 ? 15.217 12.194 -14.688 1.00 82.50 111 ARG A N 1
ATOM 839 C CA . ARG A 1 111 ? 16.295 12.281 -13.701 1.00 82.50 111 ARG A CA 1
ATOM 840 C C . ARG A 1 111 ? 16.702 10.872 -13.322 1.00 82.50 111 ARG A C 1
ATOM 842 O O . ARG A 1 111 ? 15.847 10.066 -12.978 1.00 82.50 111 ARG A O 1
ATOM 849 N N . TYR A 1 112 ? 17.994 10.597 -13.413 1.00 80.94 112 TYR A N 1
ATOM 850 C CA . TYR A 1 112 ? 18.585 9.344 -12.972 1.00 80.94 112 TYR A CA 1
ATOM 851 C C . TYR A 1 112 ? 19.595 9.637 -11.869 1.00 80.94 112 TYR A C 1
ATOM 853 O O . TYR A 1 112 ? 20.330 10.628 -11.924 1.00 80.94 112 TYR A O 1
ATOM 861 N N . PHE A 1 113 ? 19.612 8.771 -10.868 1.00 81.50 113 PHE A N 1
ATOM 862 C CA . PHE A 1 113 ? 20.605 8.774 -9.804 1.00 81.50 113 PHE A CA 1
ATOM 863 C C . PHE A 1 113 ? 21.587 7.620 -10.025 1.00 81.50 113 PHE A C 1
ATOM 865 O O . PHE A 1 113 ? 21.677 7.067 -11.124 1.00 81.50 113 PHE A O 1
ATOM 872 N N . THR A 1 114 ? 22.362 7.276 -8.998 1.00 82.94 114 THR A N 1
ATOM 873 C CA . THR A 1 114 ? 23.160 6.050 -9.009 1.00 82.94 114 THR A CA 1
ATOM 874 C C . THR A 1 114 ? 22.233 4.861 -9.290 1.00 82.94 114 THR A C 1
ATOM 876 O O . THR A 1 114 ? 21.262 4.693 -8.550 1.00 82.94 114 THR A O 1
ATOM 879 N N . PRO A 1 115 ? 22.484 4.068 -10.350 1.00 81.88 115 PRO A N 1
ATOM 880 C CA . PRO A 1 115 ? 21.677 2.890 -10.635 1.00 81.88 115 PRO A CA 1
ATOM 881 C C . PRO A 1 115 ? 21.740 1.920 -9.450 1.00 81.88 115 PRO A C 1
ATOM 883 O O . PRO A 1 115 ? 22.854 1.634 -8.997 1.00 81.88 115 PRO A O 1
ATOM 886 N N . PRO A 1 116 ? 20.595 1.428 -8.953 1.00 88.12 116 PRO A N 1
ATOM 887 C CA . PRO A 1 116 ? 20.594 0.424 -7.905 1.00 88.12 116 PRO A CA 1
ATOM 888 C C . PRO A 1 116 ? 21.105 -0.905 -8.447 1.00 88.12 116 PRO A C 1
ATOM 890 O O . PRO A 1 116 ? 21.026 -1.185 -9.649 1.00 88.12 116 PRO A O 1
ATOM 893 N N . ASP A 1 117 ? 21.590 -1.750 -7.546 1.00 90.62 117 ASP A N 1
ATOM 894 C CA . ASP A 1 117 ? 21.686 -3.176 -7.827 1.00 90.62 117 ASP A CA 1
ATOM 895 C C . ASP A 1 117 ? 20.348 -3.882 -7.535 1.00 90.62 117 ASP A C 1
ATOM 897 O O . ASP A 1 117 ? 19.422 -3.311 -6.955 1.00 90.62 117 ASP A O 1
ATOM 901 N N . ALA A 1 118 ? 20.229 -5.140 -7.967 1.00 88.69 118 ALA A N 1
ATOM 902 C CA . ALA A 1 118 ? 18.997 -5.908 -7.801 1.00 88.69 118 ALA A CA 1
ATOM 903 C C . ALA A 1 118 ? 18.609 -6.107 -6.323 1.00 88.69 118 ALA A C 1
ATOM 905 O O . ALA A 1 118 ? 17.424 -6.087 -6.000 1.00 88.69 118 ALA A O 1
ATOM 906 N N . ALA A 1 119 ? 19.591 -6.254 -5.427 1.00 92.31 119 ALA A N 1
ATOM 907 C CA . ALA A 1 119 ? 19.339 -6.469 -4.005 1.00 92.31 119 ALA A CA 1
ATOM 908 C C . ALA A 1 119 ? 18.801 -5.199 -3.330 1.00 92.31 119 ALA A C 1
ATOM 910 O O . ALA A 1 119 ? 17.953 -5.278 -2.441 1.00 92.31 119 ALA A O 1
ATOM 911 N N . GLU A 1 120 ? 19.258 -4.023 -3.761 1.00 93.06 120 GLU A N 1
ATOM 912 C CA . GLU A 1 120 ? 18.727 -2.743 -3.298 1.00 93.06 120 GLU A CA 1
ATOM 913 C C . GLU A 1 120 ? 17.259 -2.564 -3.709 1.00 93.06 120 GLU A C 1
ATOM 915 O O . GLU A 1 120 ? 16.442 -2.140 -2.886 1.00 93.06 120 GLU A O 1
ATOM 920 N N . VAL A 1 121 ? 16.916 -2.915 -4.955 1.00 90.75 121 VAL A N 1
ATOM 921 C CA . VAL A 1 121 ? 15.533 -2.848 -5.453 1.00 90.75 121 VAL A CA 1
ATOM 922 C C . VAL A 1 121 ? 14.632 -3.807 -4.680 1.00 90.75 121 VAL A C 1
ATOM 924 O O . VAL A 1 121 ? 13.605 -3.383 -4.152 1.00 90.75 121 VAL A O 1
ATOM 927 N N . GLU A 1 122 ? 15.036 -5.072 -4.556 1.00 91.50 122 GLU A N 1
ATOM 928 C CA . GLU A 1 122 ? 14.287 -6.090 -3.812 1.00 91.50 122 GLU A CA 1
ATOM 929 C C . GLU A 1 122 ? 14.055 -5.659 -2.360 1.00 91.50 122 GLU A C 1
ATOM 931 O O . GLU A 1 122 ? 12.920 -5.644 -1.890 1.00 91.50 122 GLU A O 1
ATOM 936 N N . SER A 1 123 ? 15.114 -5.232 -1.668 1.00 93.25 123 SER A N 1
ATOM 937 C CA . SER A 1 123 ? 15.038 -4.785 -0.275 1.00 93.25 123 SER A CA 1
ATOM 938 C C . SER A 1 123 ? 14.076 -3.609 -0.096 1.00 93.25 123 SER A C 1
ATOM 940 O O . SER A 1 123 ? 13.282 -3.596 0.843 1.00 93.25 123 SER A O 1
ATOM 942 N N . ALA A 1 124 ? 14.091 -2.638 -1.013 1.00 93.06 124 ALA A N 1
ATOM 943 C CA . ALA A 1 124 ? 13.190 -1.492 -0.952 1.00 93.06 124 ALA A CA 1
ATOM 944 C C . ALA A 1 124 ? 11.719 -1.880 -1.178 1.00 93.06 124 ALA A C 1
ATOM 946 O O . ALA A 1 124 ? 10.845 -1.340 -0.500 1.00 93.06 124 ALA A O 1
ATOM 947 N N . ILE A 1 125 ? 11.450 -2.813 -2.096 1.00 91.75 125 ILE A N 1
ATOM 948 C CA . ILE A 1 125 ? 10.097 -3.330 -2.345 1.00 91.75 125 ILE A CA 1
ATOM 949 C C . ILE A 1 125 ? 9.612 -4.120 -1.126 1.00 91.75 125 ILE A C 1
ATOM 951 O O . ILE A 1 125 ? 8.544 -3.830 -0.590 1.00 91.75 125 ILE A O 1
ATOM 955 N N . VAL A 1 126 ? 10.412 -5.069 -0.633 1.00 93.12 126 VAL A N 1
ATOM 956 C CA . VAL A 1 126 ? 10.060 -5.895 0.532 1.00 93.12 126 VAL A CA 1
ATOM 957 C C . VAL A 1 126 ? 9.826 -5.028 1.767 1.00 93.12 126 VAL A C 1
ATOM 959 O O . VAL A 1 126 ? 8.843 -5.237 2.472 1.00 93.12 126 VAL A O 1
ATOM 962 N N . ALA A 1 127 ? 10.658 -4.011 2.004 1.00 91.56 127 ALA A N 1
ATOM 963 C CA . ALA A 1 127 ? 10.482 -3.090 3.125 1.00 91.56 127 ALA A CA 1
ATOM 964 C C . ALA A 1 127 ? 9.154 -2.314 3.075 1.00 91.56 127 ALA A C 1
ATOM 966 O O . ALA A 1 127 ? 8.631 -1.959 4.126 1.00 91.56 127 ALA A O 1
ATOM 967 N N . GLY A 1 128 ? 8.608 -2.050 1.884 1.00 89.69 128 GLY A N 1
ATOM 968 C CA . GLY A 1 128 ? 7.289 -1.429 1.734 1.00 89.69 128 GLY A CA 1
ATOM 969 C C . GLY A 1 128 ? 6.119 -2.409 1.868 1.00 89.69 128 GLY A C 1
ATOM 970 O O . GLY A 1 128 ? 5.007 -1.990 2.180 1.00 89.69 128 GLY A O 1
ATOM 971 N N . LEU A 1 129 ? 6.353 -3.700 1.614 1.00 90.94 129 LEU A N 1
ATOM 972 C CA . LEU A 1 129 ? 5.328 -4.749 1.650 1.00 90.94 129 LEU A CA 1
ATOM 973 C C . LEU A 1 129 ? 5.165 -5.388 3.026 1.00 90.94 129 LEU A C 1
ATOM 975 O O . LEU A 1 129 ? 4.069 -5.835 3.361 1.00 90.94 129 LEU A O 1
ATOM 979 N N . VAL A 1 130 ? 6.242 -5.448 3.809 1.00 86.25 130 VAL A N 1
ATOM 980 C CA . VAL A 1 130 ? 6.198 -5.969 5.174 1.00 86.25 130 VAL A CA 1
ATOM 981 C C . VAL A 1 130 ? 5.435 -4.967 6.049 1.00 86.25 130 VAL A C 1
ATOM 983 O O . VAL A 1 130 ? 5.872 -3.825 6.189 1.00 86.25 130 VAL A O 1
ATOM 986 N N . PRO A 1 131 ? 4.285 -5.360 6.625 1.00 76.75 131 PRO A N 1
ATOM 987 C CA . PRO A 1 131 ? 3.494 -4.460 7.450 1.00 76.75 131 PRO A CA 1
ATOM 988 C C . PRO A 1 131 ? 4.221 -4.114 8.753 1.00 76.75 131 PRO A C 1
ATOM 990 O O . PRO A 1 131 ? 5.069 -4.866 9.229 1.00 76.75 131 PRO A O 1
ATOM 993 N N . GLU A 1 132 ? 3.831 -2.987 9.351 1.00 77.12 132 GLU A N 1
ATOM 994 C CA . GLU A 1 132 ? 4.326 -2.543 10.658 1.00 77.12 132 GLU A CA 1
ATOM 995 C C . GLU A 1 132 ? 4.230 -3.659 11.709 1.00 77.12 132 GLU A C 1
ATOM 997 O O . GLU A 1 132 ? 3.178 -4.281 11.884 1.00 77.12 132 GLU A O 1
ATOM 1002 N N . GLU A 1 133 ? 5.320 -3.877 12.451 1.00 74.62 133 GLU A N 1
ATOM 1003 C CA . GLU A 1 133 ? 5.408 -4.950 13.453 1.00 74.62 133 GLU A CA 1
ATOM 1004 C C . GLU A 1 133 ? 4.448 -4.740 14.634 1.00 74.62 133 GLU A C 1
ATOM 1006 O O . GLU A 1 133 ? 4.104 -5.691 15.340 1.00 74.62 133 GLU A O 1
ATOM 1011 N N . MET A 1 134 ? 4.006 -3.498 14.870 1.00 83.94 134 MET A N 1
ATOM 1012 C CA . MET A 1 134 ? 3.180 -3.142 16.018 1.00 83.94 134 MET A CA 1
ATOM 1013 C C . MET A 1 134 ? 1.977 -2.285 15.626 1.00 83.94 134 MET A C 1
ATOM 1015 O O . MET A 1 134 ? 2.102 -1.128 15.231 1.00 83.94 134 MET A O 1
ATOM 1019 N N . LEU A 1 135 ? 0.791 -2.842 15.862 1.00 89.44 135 LEU A N 1
ATOM 1020 C CA . LEU A 1 135 ? -0.482 -2.134 15.807 1.00 89.44 135 LEU A CA 1
ATOM 1021 C C . LEU A 1 135 ? -0.943 -1.847 17.234 1.00 89.44 135 LEU A C 1
ATOM 1023 O O . LEU A 1 135 ? -1.130 -2.773 18.027 1.00 89.44 135 LEU A O 1
ATOM 1027 N N . ARG A 1 136 ? -1.134 -0.571 17.581 1.00 93.00 136 ARG A N 1
ATOM 1028 C CA . ARG A 1 136 ? -1.589 -0.179 18.923 1.00 93.00 136 ARG A CA 1
ATOM 1029 C C . ARG A 1 136 ? -2.652 0.901 18.852 1.00 93.00 136 ARG A C 1
ATOM 1031 O O . ARG A 1 136 ? -2.446 1.942 18.240 1.00 93.00 136 ARG A O 1
ATOM 1038 N N . LEU A 1 137 ? -3.761 0.667 19.541 1.00 94.19 137 LEU A N 1
ATOM 1039 C CA . LEU A 1 137 ? -4.850 1.623 19.682 1.00 94.19 137 LEU A CA 1
ATOM 1040 C C . LEU A 1 137 ? -5.204 1.752 21.164 1.00 94.19 137 LEU A C 1
ATOM 1042 O O . LEU A 1 137 ? -5.475 0.755 21.831 1.00 94.19 137 LEU A O 1
ATOM 1046 N N . VAL A 1 138 ? -5.171 2.974 21.689 1.00 94.75 138 VAL A N 1
ATOM 1047 C CA . VAL A 1 138 ? -5.531 3.293 23.075 1.00 94.75 138 VAL A CA 1
ATOM 1048 C C . VAL A 1 138 ? -6.622 4.345 23.045 1.00 94.75 138 VAL A C 1
ATOM 1050 O O . VAL A 1 138 ? -6.457 5.397 22.428 1.00 94.75 138 VAL A O 1
ATOM 1053 N N . TRP A 1 139 ? -7.723 4.091 23.742 1.00 94.56 139 TRP A N 1
ATOM 1054 C CA . TRP A 1 139 ? -8.840 5.022 23.816 1.00 94.56 139 TRP A CA 1
ATOM 1055 C C . TRP A 1 139 ? -9.412 5.109 25.223 1.00 94.56 139 TRP A C 1
ATOM 1057 O O . TRP A 1 139 ? -9.228 4.230 26.067 1.00 94.56 139 TRP A O 1
ATOM 1067 N N . ARG A 1 140 ? -10.102 6.217 25.472 1.00 93.19 140 ARG A N 1
ATOM 1068 C CA . ARG A 1 140 ? -10.904 6.450 26.662 1.00 93.19 140 ARG A CA 1
ATOM 1069 C C . ARG A 1 140 ? -12.376 6.323 26.271 1.00 93.19 140 ARG A C 1
ATOM 1071 O O . ARG A 1 140 ? -12.807 7.098 25.414 1.00 93.19 140 ARG A O 1
ATOM 1078 N N . PRO A 1 141 ? -13.144 5.409 26.888 1.00 89.00 141 PRO A N 1
ATOM 1079 C CA . PRO A 1 141 ? -14.575 5.314 26.627 1.00 89.00 141 PRO A CA 1
ATOM 1080 C C . PRO A 1 141 ? -15.273 6.630 27.005 1.00 89.00 141 PRO A C 1
ATOM 1082 O O . PRO A 1 141 ? -14.762 7.370 27.860 1.00 89.00 141 PRO A O 1
ATOM 1085 N N . PRO A 1 142 ? -16.421 6.953 26.385 1.00 87.19 142 PRO A N 1
ATOM 1086 C CA . PRO A 1 142 ? -17.214 8.096 26.811 1.00 87.19 142 PRO A CA 1
ATOM 1087 C C . PRO A 1 142 ? -17.554 7.957 28.303 1.00 87.19 142 PRO A C 1
ATOM 1089 O O . PRO A 1 142 ? -17.652 6.833 28.809 1.00 87.19 142 PRO A O 1
ATOM 1092 N N . PRO A 1 143 ? -17.714 9.074 29.038 1.00 81.12 143 PRO A N 1
ATOM 1093 C CA . PRO A 1 143 ? -18.245 8.999 30.390 1.00 81.12 143 PRO A 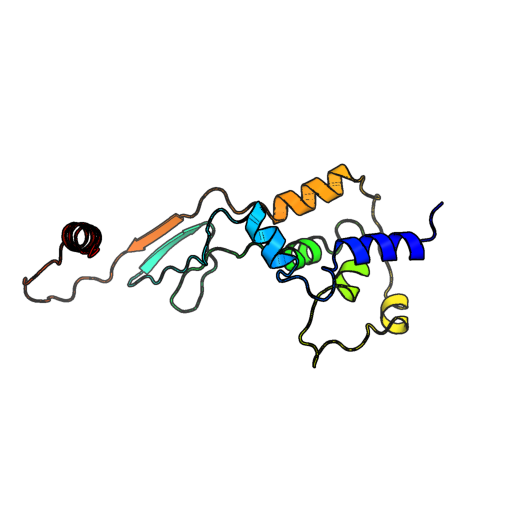CA 1
ATOM 1094 C C . PRO A 1 143 ? -19.557 8.225 30.317 1.00 81.12 143 PRO A C 1
ATOM 1096 O O . PRO A 1 143 ? -20.401 8.544 29.476 1.00 81.12 143 PRO A O 1
ATOM 1099 N N . ALA A 1 144 ? -19.692 7.188 31.147 1.00 68.94 144 ALA A N 1
ATOM 1100 C CA . ALA A 1 144 ? -20.941 6.458 31.233 1.00 68.94 144 ALA A CA 1
ATOM 1101 C C . ALA A 1 144 ? -22.043 7.502 31.434 1.00 68.94 144 ALA A C 1
ATOM 1103 O O . ALA A 1 144 ? -21.995 8.278 32.393 1.00 68.94 144 ALA A O 1
ATOM 1104 N N . ALA A 1 145 ? -23.008 7.555 30.511 1.00 58.94 145 ALA A N 1
ATOM 1105 C CA . ALA A 1 145 ? -24.294 8.123 30.869 1.00 58.94 145 ALA A CA 1
ATOM 1106 C C . ALA A 1 145 ? -24.692 7.435 32.180 1.00 58.94 145 ALA A C 1
ATOM 1108 O O . ALA A 1 145 ? -24.383 6.253 32.346 1.00 58.94 145 ALA A O 1
ATOM 1109 N N . GLU A 1 146 ? -25.307 8.150 33.119 1.00 48.31 146 GLU A N 1
ATOM 1110 C CA . GLU A 1 146 ? -25.942 7.538 34.289 1.00 48.31 146 GLU A CA 1
ATOM 1111 C C . GLU A 1 146 ? -27.083 6.625 33.797 1.00 48.31 146 GLU A C 1
ATOM 1113 O O . GLU A 1 146 ? -28.265 6.941 33.872 1.00 48.31 146 GLU A O 1
ATOM 1118 N N . ALA A 1 147 ? -26.714 5.511 33.177 1.00 46.97 147 ALA A N 1
ATOM 1119 C CA . ALA A 1 147 ? -27.557 4.414 32.804 1.00 46.97 147 ALA A CA 1
ATOM 1120 C C . ALA A 1 147 ? -27.671 3.596 34.077 1.00 46.97 147 ALA A C 1
ATOM 1122 O O . ALA A 1 147 ? -26.669 3.172 34.659 1.00 46.97 147 ALA A O 1
ATOM 1123 N N . ASN A 1 148 ? -28.910 3.471 34.542 1.00 45.66 148 ASN A N 1
ATOM 1124 C CA . ASN A 1 148 ? -29.288 2.598 35.635 1.00 45.66 148 ASN A CA 1
ATOM 1125 C C . ASN A 1 148 ? -28.505 1.288 35.542 1.00 45.66 148 ASN A C 1
ATOM 1127 O O . ASN A 1 148 ? -28.397 0.709 34.465 1.00 45.66 148 ASN A O 1
ATOM 1131 N N . ALA A 1 149 ? -27.934 0.874 36.669 1.00 47.38 149 ALA A N 1
ATOM 1132 C CA . ALA A 1 149 ? -27.178 -0.355 36.801 1.00 47.38 149 ALA A CA 1
ATOM 1133 C C . ALA A 1 149 ? -28.060 -1.568 36.475 1.00 47.38 149 ALA A C 1
ATOM 1135 O O . ALA A 1 149 ? -28.612 -2.183 37.377 1.00 47.38 149 ALA A O 1
ATOM 1136 N N . GLU A 1 150 ? -28.186 -1.910 35.201 1.00 50.97 150 GLU A N 1
ATOM 1137 C CA . GLU A 1 150 ? -28.700 -3.189 34.738 1.00 50.97 150 GLU A CA 1
ATOM 1138 C C . GLU A 1 150 ? -27.881 -3.620 33.515 1.00 50.97 150 GLU A C 1
ATOM 1140 O O . GLU A 1 150 ? -27.863 -2.968 32.476 1.00 50.97 150 GLU A O 1
ATOM 1145 N N . GLU A 1 151 ? -27.166 -4.726 33.730 1.00 51.44 151 GLU A N 1
ATOM 1146 C CA . GLU A 1 151 ? -26.526 -5.600 32.746 1.00 51.44 151 GLU A CA 1
ATOM 1147 C C . GLU A 1 151 ? -25.283 -5.059 32.025 1.00 51.44 151 GLU A C 1
ATOM 1149 O O . GLU A 1 151 ? -25.276 -4.739 30.838 1.00 51.44 151 GLU A O 1
ATOM 1154 N N . SER A 1 152 ? -24.143 -5.119 32.729 1.00 48.66 152 SER A N 1
ATOM 1155 C CA . SER A 1 152 ? -22.870 -5.348 32.043 1.00 48.66 152 SER A CA 1
ATOM 1156 C C . SER A 1 152 ? -22.930 -6.727 31.384 1.00 48.66 152 SER A C 1
ATOM 1158 O O . SER A 1 152 ? -22.770 -7.752 32.052 1.00 48.66 152 SER A O 1
ATOM 1160 N N . VAL A 1 153 ? -23.195 -6.764 30.083 1.00 58.94 153 VAL A N 1
ATOM 1161 C CA . VAL A 1 153 ? -23.061 -7.995 29.308 1.00 58.94 153 VAL A CA 1
ATOM 1162 C C . VAL A 1 153 ? -21.587 -8.386 29.334 1.00 58.94 153 VAL A C 1
ATOM 1164 O O . VAL A 1 153 ? -20.730 -7.692 28.786 1.00 58.94 153 VAL A O 1
ATOM 1167 N N . ASP A 1 154 ? -21.288 -9.478 30.029 1.00 69.19 154 ASP A N 1
ATOM 1168 C CA . ASP A 1 154 ? -19.961 -10.072 30.034 1.00 69.19 154 ASP A CA 1
ATOM 1169 C C . ASP A 1 154 ? -19.697 -10.714 28.666 1.00 69.19 154 ASP A C 1
ATOM 1171 O O . ASP A 1 154 ? -20.110 -11.840 28.378 1.00 69.19 154 ASP A O 1
ATOM 1175 N N . TRP A 1 155 ? -19.023 -9.963 27.798 1.00 60.81 155 TRP A N 1
ATOM 1176 C CA . TRP A 1 155 ? -18.686 -10.383 26.441 1.00 60.81 155 TRP A CA 1
ATOM 1177 C C . TRP A 1 155 ? -17.842 -11.663 26.392 1.00 60.81 155 TRP A C 1
ATOM 1179 O O . TRP A 1 155 ? -17.945 -12.402 25.413 1.00 60.81 155 TRP A O 1
ATOM 1189 N N . LEU A 1 156 ? -17.082 -11.988 27.448 1.00 63.22 156 LEU A N 1
ATOM 1190 C CA . LEU A 1 156 ? -16.369 -13.269 27.536 1.00 63.22 156 LEU A CA 1
ATOM 1191 C C . LEU A 1 156 ? -17.347 -14.444 27.636 1.00 63.22 156 LEU A C 1
ATOM 1193 O O . LEU A 1 156 ? -17.145 -15.474 26.994 1.00 63.22 156 LEU A O 1
ATOM 1197 N N . THR A 1 157 ? -18.446 -14.268 28.369 1.00 65.06 157 THR A N 1
ATOM 1198 C CA . THR A 1 157 ? -19.523 -15.260 28.462 1.00 65.06 157 THR A CA 1
ATOM 1199 C C . THR A 1 157 ? -20.290 -15.385 27.138 1.00 65.06 157 THR A C 1
ATOM 1201 O O . THR A 1 157 ? -20.641 -16.492 26.730 1.00 65.06 157 THR A O 1
ATOM 1204 N N . VAL A 1 158 ? -20.512 -14.280 26.415 1.00 68.81 158 VAL A N 1
ATOM 1205 C CA . VAL A 1 158 ? -21.158 -14.311 25.086 1.00 68.81 158 VAL A CA 1
ATOM 1206 C C . VAL A 1 158 ? -20.298 -15.059 24.062 1.00 68.81 158 VAL A C 1
ATOM 1208 O O . VAL A 1 158 ? -20.820 -15.893 23.323 1.00 68.81 158 VAL A O 1
ATOM 1211 N N . MET A 1 159 ? -18.984 -14.819 24.043 1.00 64.94 159 MET A N 1
ATOM 1212 C CA . MET A 1 159 ? -18.068 -15.514 23.131 1.00 64.94 159 MET A CA 1
ATOM 1213 C C . MET A 1 159 ? -17.937 -17.009 23.448 1.00 64.94 159 MET A C 1
ATOM 1215 O O . MET A 1 159 ? -17.985 -17.825 22.531 1.00 64.94 159 MET A O 1
ATOM 1219 N N . ALA A 1 160 ? -17.866 -17.389 24.728 1.00 65.88 160 ALA A N 1
ATOM 1220 C CA . ALA A 1 160 ? -17.799 -18.797 25.133 1.00 65.88 160 ALA A CA 1
ATOM 1221 C C . ALA A 1 160 ? -19.045 -19.609 24.713 1.00 65.88 160 ALA A C 1
ATOM 1223 O O . ALA A 1 160 ? -18.948 -20.791 24.376 1.00 65.88 160 ALA A O 1
ATOM 1224 N N . ASN A 1 161 ? -20.221 -18.973 24.688 1.00 65.88 161 ASN A N 1
ATOM 1225 C CA . ASN A 1 161 ? -21.474 -19.612 24.268 1.00 65.88 161 ASN A CA 1
ATOM 1226 C C . ASN A 1 161 ? -21.630 -19.706 22.737 1.00 65.88 161 ASN A C 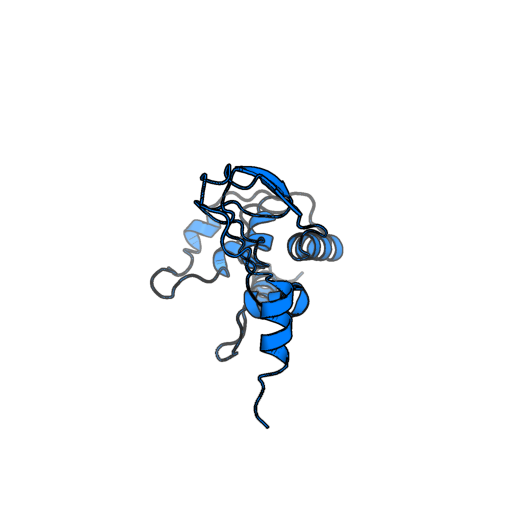1
ATOM 1228 O O . ASN A 1 161 ? -22.367 -20.561 22.238 1.00 65.88 161 ASN A O 1
ATOM 1232 N N . ALA A 1 162 ? -20.937 -18.851 21.979 1.00 61.16 162 ALA A N 1
ATOM 1233 C CA . ALA A 1 162 ? -20.924 -18.915 20.519 1.00 61.16 162 ALA A CA 1
ATOM 1234 C C . ALA A 1 162 ? -20.119 -20.124 20.006 1.00 61.16 162 ALA A C 1
ATOM 1236 O O . ALA A 1 162 ? -20.527 -20.759 19.036 1.00 61.16 162 ALA A O 1
ATOM 1237 N N . GLU A 1 163 ? -19.034 -20.503 20.692 1.00 52.81 163 GLU A N 1
ATOM 1238 C CA . GLU A 1 163 ? -18.218 -21.677 20.331 1.00 52.81 163 GLU A CA 1
ATOM 1239 C C . GLU A 1 163 ? -18.910 -23.020 20.623 1.00 52.81 163 GLU A C 1
ATOM 1241 O O . GLU A 1 163 ? -18.603 -24.027 19.991 1.00 52.81 163 GLU A O 1
ATOM 1246 N N . THR A 1 164 ? -19.879 -23.050 21.541 1.00 54.53 164 THR A N 1
ATOM 1247 C CA . THR A 1 164 ? -20.631 -24.267 21.902 1.00 54.53 164 THR A CA 1
ATOM 1248 C C . THR A 1 164 ? -21.882 -24.501 21.051 1.00 54.53 164 THR A C 1
ATOM 1250 O O . THR A 1 164 ? -22.526 -25.539 21.190 1.00 54.53 164 THR A O 1
ATOM 1253 N N . SER A 1 165 ? -22.217 -23.575 20.148 1.00 47.78 165 SER A N 1
ATOM 1254 C CA . SER A 1 165 ? -23.430 -23.625 19.319 1.00 47.78 165 SER A CA 1
ATOM 1255 C C . SER A 1 165 ? -23.148 -23.984 17.854 1.00 47.78 165 SER A C 1
ATOM 1257 O O . SER A 1 165 ? -23.816 -23.475 16.955 1.00 47.78 165 SER A O 1
ATOM 1259 N N . VAL A 1 166 ? -22.169 -24.856 17.594 1.00 45.19 166 VAL A N 1
ATOM 1260 C CA . VAL A 1 166 ? -22.017 -25.503 16.280 1.00 45.19 166 VAL A CA 1
ATOM 1261 C C . VAL A 1 166 ? -22.845 -26.796 16.304 1.00 45.19 166 VAL A C 1
ATOM 1263 O O . VAL A 1 166 ? -22.525 -27.683 17.093 1.00 45.19 166 VAL A O 1
ATOM 1266 N N . PRO A 1 167 ? -23.931 -26.913 15.516 1.00 53.78 167 PRO A N 1
ATOM 1267 C CA . PRO A 1 167 ? -24.640 -28.178 15.381 1.00 53.78 167 PRO A CA 1
ATOM 1268 C C . PRO A 1 167 ? -23.803 -29.165 14.555 1.00 53.78 167 PRO A C 1
ATOM 1270 O O . PRO A 1 167 ? -23.174 -28.750 13.580 1.00 53.78 167 PRO A O 1
ATOM 1273 N N . ASP A 1 168 ? -23.821 -30.440 14.962 1.00 52.06 168 ASP A N 1
ATOM 1274 C CA . ASP A 1 168 ? -23.244 -31.582 14.226 1.00 52.06 168 ASP A CA 1
ATOM 1275 C C . ASP A 1 168 ? -23.751 -31.687 12.774 1.00 52.06 168 ASP A C 1
ATOM 1277 O O . ASP A 1 168 ? -24.967 -31.463 12.540 1.00 52.06 168 ASP A O 1
#

Radius of gyration: 23.42 Å; chains: 1; bounding box: 53×47×64 Å

Sequence (168 aa):
VARVEDAADEVAFALMVDDGEAFSLNELTRLVYDPFPARLTIAVEGQVLEAVGFLAGADFFERPPVDAWNVLRSLEGRWISPDLVTAAATPGPDDVQPDPDVLVLASIPRRYFTPPDAAEVESAIVAGLVPEEMLRLVWRPPPAAEANAEESVDWLTVMANAETSVPD

Foldseek 3Di:
DDPPVRVLVVVLVVQADDPPDPDHPLRVLCVPAPPDPDWDKAFDAAFWPDWDQWDDDPGITTHDRQGLLVLVVVCAPVFKPPPVSSVQNPDDPPVPDDNPPVVVVVPDDMDGDPDDDPVVVVVSSVVSRHGDPDTDIDGDHDDDDPDPPDDPDPVVVVVVVVVVPDDD